Protein AF-A0AAF5Q6T8-F1 (afdb_monomer_lite)

Structure (mmCIF, N/CA/C/O backbone):
data_AF-A0AAF5Q6T8-F1
#
_entry.id   AF-A0AAF5Q6T8-F1
#
loop_
_atom_site.group_PDB
_atom_site.id
_atom_site.type_symbol
_atom_site.label_atom_id
_atom_site.label_alt_id
_atom_site.label_comp_id
_atom_site.label_asym_id
_atom_site.label_entity_id
_atom_site.label_seq_id
_atom_site.pdbx_PDB_ins_code
_atom_site.Cartn_x
_atom_site.Cartn_y
_atom_site.Cartn_z
_atom_site.occupancy
_atom_site.B_iso_or_equiv
_atom_site.auth_seq_i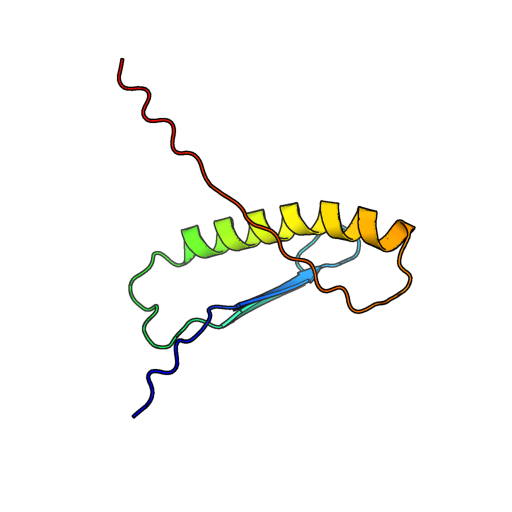d
_atom_site.auth_comp_id
_atom_site.auth_asym_id
_atom_site.auth_atom_id
_atom_site.pdbx_PDB_model_num
ATOM 1 N N . MET A 1 1 ? -8.645 -4.543 -33.741 1.00 43.66 1 MET A N 1
ATOM 2 C CA . MET A 1 1 ? -7.702 -4.912 -32.666 1.00 43.66 1 MET A CA 1
ATOM 3 C C . MET A 1 1 ? -7.796 -3.830 -31.600 1.00 43.66 1 MET A C 1
ATOM 5 O O . MET A 1 1 ? -7.245 -2.757 -31.798 1.00 43.66 1 MET A O 1
ATOM 9 N N . GLY A 1 2 ? -8.621 -4.023 -30.568 1.00 45.34 2 GLY A N 1
ATOM 10 C CA . GLY A 1 2 ? -8.768 -3.018 -29.511 1.00 45.34 2 GLY A CA 1
ATOM 11 C C . GLY A 1 2 ? -7.462 -2.912 -28.731 1.00 45.34 2 GLY A C 1
ATOM 12 O O . GLY A 1 2 ? -6.941 -3.935 -28.294 1.00 45.34 2 GLY A O 1
ATOM 13 N N . MET A 1 3 ? -6.914 -1.704 -28.592 1.00 48.03 3 MET A N 1
ATOM 14 C CA . MET A 1 3 ? -5.808 -1.470 -27.669 1.00 48.03 3 MET A CA 1
ATOM 15 C C . MET A 1 3 ? -6.284 -1.877 -26.278 1.00 48.03 3 MET A C 1
ATOM 17 O O . MET A 1 3 ? -7.191 -1.260 -25.724 1.00 48.03 3 MET A O 1
ATOM 21 N N . ILE A 1 4 ? -5.686 -2.925 -25.719 1.00 56.59 4 ILE A N 1
ATOM 22 C CA . ILE A 1 4 ? -5.787 -3.187 -24.291 1.00 56.59 4 ILE A CA 1
ATOM 23 C C . ILE A 1 4 ? -5.072 -1.998 -23.652 1.00 56.59 4 ILE A C 1
ATOM 25 O O . ILE A 1 4 ? -3.844 -1.935 -23.660 1.00 56.59 4 ILE A O 1
ATOM 29 N N . THR A 1 5 ? -5.817 -1.000 -23.179 1.00 57.91 5 THR A N 1
ATOM 30 C CA . THR A 1 5 ? -5.261 0.043 -22.315 1.00 57.91 5 THR A CA 1
ATOM 31 C C . THR A 1 5 ? -4.929 -0.646 -21.002 1.00 57.91 5 THR A C 1
ATOM 33 O O . THR A 1 5 ? -5.756 -0.698 -20.089 1.00 57.91 5 THR A O 1
ATOM 36 N N . GLY A 1 6 ? -3.774 -1.308 -20.959 1.00 65.94 6 GLY A N 1
ATOM 37 C CA . GLY A 1 6 ? -3.320 -1.988 -19.764 1.00 65.94 6 GLY A CA 1
ATOM 38 C C . GLY A 1 6 ? -3.258 -0.977 -18.624 1.00 65.94 6 GLY A C 1
ATOM 39 O O . GLY A 1 6 ? -2.857 0.170 -18.819 1.00 65.94 6 GLY A O 1
ATOM 40 N N . ARG A 1 7 ? -3.705 -1.389 -17.442 1.00 76.25 7 ARG A N 1
ATOM 41 C CA . ARG A 1 7 ? -3.454 -0.649 -16.208 1.00 76.25 7 ARG A CA 1
ATOM 42 C C . ARG A 1 7 ? -2.277 -1.308 -15.514 1.00 76.25 7 ARG A C 1
ATOM 44 O O . ARG A 1 7 ? -2.174 -2.532 -15.521 1.00 76.25 7 ARG A O 1
ATOM 51 N N . GLU A 1 8 ? -1.404 -0.492 -14.947 1.00 85.12 8 GLU A N 1
ATOM 52 C CA . GLU A 1 8 ? -0.355 -0.979 -14.060 1.00 85.12 8 GLU A CA 1
ATOM 53 C C . GLU A 1 8 ? -0.960 -1.203 -12.680 1.00 85.12 8 GLU A C 1
ATOM 55 O O . GLU A 1 8 ? -1.723 -0.364 -12.192 1.00 85.12 8 GLU A O 1
ATOM 60 N N . TYR A 1 9 ? -0.631 -2.334 -12.065 1.00 88.94 9 TYR A N 1
ATOM 61 C CA . TYR A 1 9 ? -1.047 -2.623 -10.699 1.00 88.94 9 TYR A CA 1
ATOM 62 C C . TYR A 1 9 ? 0.169 -2.889 -9.828 1.00 88.94 9 TYR A C 1
ATOM 64 O O . TYR A 1 9 ? 1.127 -3.537 -10.246 1.00 88.94 9 TYR A O 1
ATOM 72 N N . TYR A 1 10 ? 0.091 -2.409 -8.596 1.00 92.06 10 TYR A N 1
ATOM 73 C CA . TYR A 1 10 ? 1.029 -2.718 -7.534 1.00 92.06 10 TYR A CA 1
ATOM 74 C C . TYR A 1 10 ? 0.240 -3.356 -6.398 1.00 92.06 10 TYR A C 1
ATOM 76 O O . TYR A 1 10 ? -0.742 -2.781 -5.923 1.00 92.06 10 TYR A O 1
ATOM 84 N N . PHE A 1 11 ? 0.625 -4.569 -6.020 1.00 93.19 11 PHE A N 1
ATOM 85 C CA . PHE A 1 11 ? -0.035 -5.347 -4.984 1.00 93.19 11 PHE A CA 1
ATOM 86 C C . PHE A 1 11 ? 0.931 -5.594 -3.834 1.00 93.19 11 PHE A C 1
ATOM 88 O O . PHE A 1 11 ? 2.072 -6.004 -4.049 1.00 93.19 11 PHE A O 1
ATOM 95 N N . VAL A 1 12 ? 0.450 -5.373 -2.613 1.00 94.88 12 VAL A N 1
ATOM 96 C CA . VAL A 1 12 ? 1.218 -5.596 -1.391 1.00 94.88 12 VAL A CA 1
ATOM 97 C C . VAL A 1 12 ? 0.390 -6.338 -0.357 1.00 94.88 12 VAL A C 1
ATOM 99 O O . VAL A 1 12 ? -0.823 -6.151 -0.273 1.00 94.88 12 VAL A O 1
ATOM 102 N N . ILE A 1 13 ? 1.067 -7.151 0.450 1.00 95.06 13 ILE A N 1
ATOM 103 C CA . ILE A 1 13 ? 0.525 -7.670 1.706 1.00 95.06 13 ILE A CA 1
ATOM 104 C C . ILE A 1 13 ? 1.308 -7.011 2.830 1.00 95.06 13 ILE A C 1
ATOM 106 O O . ILE A 1 13 ? 2.542 -7.004 2.823 1.00 95.06 13 ILE A O 1
ATOM 110 N N . VAL A 1 14 ? 0.575 -6.448 3.783 1.00 94.06 14 VAL A N 1
ATOM 111 C CA . VAL A 1 14 ? 1.136 -5.718 4.916 1.00 94.06 14 VAL A CA 1
ATOM 112 C C . VAL A 1 14 ? 0.901 -6.532 6.180 1.00 94.06 14 VAL A C 1
ATOM 114 O O . VAL A 1 14 ? -0.214 -6.978 6.448 1.00 94.06 14 VAL A O 1
ATOM 117 N N . GLY A 1 15 ? 1.973 -6.787 6.925 1.00 92.81 15 GLY A N 1
ATOM 118 C CA . GLY A 1 15 ? 1.919 -7.440 8.227 1.00 92.81 15 GLY A CA 1
ATOM 119 C C . GLY A 1 15 ? 1.533 -6.468 9.342 1.00 92.81 15 GLY A C 1
ATOM 120 O O . GLY A 1 15 ? 1.509 -5.257 9.157 1.00 92.81 15 GLY A O 1
ATOM 121 N N . HIS A 1 16 ? 1.304 -7.002 10.542 1.00 88.88 16 HIS A N 1
ATOM 122 C CA . HIS A 1 16 ? 0.807 -6.238 11.695 1.00 88.88 16 HIS A CA 1
ATOM 123 C C . HIS A 1 16 ? 1.639 -5.006 12.086 1.00 88.88 16 HIS A C 1
ATOM 125 O O . HIS A 1 16 ? 1.095 -4.063 12.643 1.00 88.88 16 HIS A O 1
ATOM 131 N N . ASN A 1 17 ? 2.939 -4.994 11.783 1.00 87.88 17 ASN A N 1
ATOM 132 C CA . ASN A 1 17 ? 3.842 -3.893 12.134 1.00 87.88 17 ASN A CA 1
ATOM 133 C C . ASN A 1 17 ? 4.025 -2.881 10.986 1.00 87.88 17 ASN A C 1
ATOM 135 O O . ASN A 1 17 ? 5.041 -2.190 10.944 1.00 87.88 17 ASN A O 1
ATOM 139 N N . GLY A 1 18 ? 3.132 -2.870 9.992 1.00 84.50 18 GLY A N 1
ATOM 140 C CA . GLY A 1 18 ? 3.285 -2.053 8.781 1.00 84.50 18 GLY A CA 1
ATOM 141 C C . GLY A 1 18 ? 4.360 -2.564 7.812 1.00 84.50 18 GLY A C 1
ATOM 142 O O . GLY A 1 18 ? 4.625 -1.949 6.785 1.00 84.50 18 GLY A O 1
ATOM 143 N N . GLN A 1 19 ? 4.988 -3.708 8.104 1.00 90.06 19 GLN A N 1
ATOM 144 C CA . GLN A 1 19 ? 5.989 -4.302 7.224 1.00 90.06 19 GLN A CA 1
ATOM 145 C C . GLN A 1 19 ? 5.330 -4.873 5.966 1.00 90.06 19 GLN A C 1
ATOM 147 O O . GLN A 1 19 ? 4.397 -5.669 6.060 1.00 90.06 19 GLN A O 1
ATOM 152 N N . LEU A 1 20 ? 5.878 -4.555 4.792 1.00 90.81 20 LEU A N 1
ATOM 153 C CA . LEU A 1 20 ? 5.51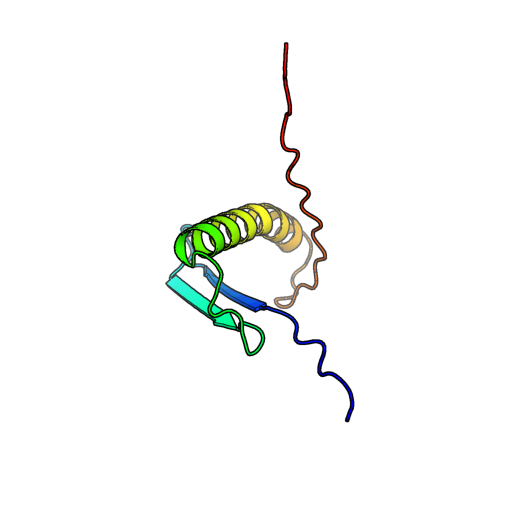4 -5.228 3.546 1.00 90.81 20 LEU A CA 1
ATOM 154 C C . LEU A 1 20 ? 6.067 -6.661 3.572 1.00 90.81 20 LEU A C 1
ATOM 156 O O . LEU A 1 20 ? 7.275 -6.870 3.465 1.00 90.81 20 LEU A O 1
ATOM 160 N N . THR A 1 21 ? 5.194 -7.649 3.761 1.00 94.38 21 THR A N 1
ATOM 161 C CA . THR A 1 21 ? 5.572 -9.074 3.780 1.00 94.38 21 THR A CA 1
ATOM 162 C C . THR A 1 21 ? 5.583 -9.677 2.379 1.00 94.38 21 THR A C 1
ATOM 164 O O . THR A 1 21 ? 6.242 -10.690 2.146 1.00 94.38 21 THR A O 1
ATOM 167 N N . PHE A 1 22 ? 4.881 -9.042 1.438 1.00 94.75 22 PHE A N 1
ATOM 168 C CA . PHE A 1 22 ? 4.841 -9.422 0.033 1.00 94.75 22 PHE A CA 1
ATOM 169 C C . PHE A 1 22 ? 4.638 -8.196 -0.859 1.00 94.75 22 PHE A C 1
ATOM 171 O O . PHE A 1 22 ? 3.861 -7.304 -0.519 1.00 94.75 22 PHE A O 1
ATOM 178 N N . GLU A 1 23 ? 5.293 -8.188 -2.019 1.00 93.38 23 GLU A N 1
ATOM 179 C CA . GLU A 1 23 ? 5.187 -7.144 -3.041 1.00 93.38 23 GLU A CA 1
ATOM 180 C C . GLU A 1 23 ? 5.137 -7.798 -4.430 1.00 93.38 23 GLU A C 1
ATOM 182 O O . GLU A 1 23 ? 5.908 -8.718 -4.717 1.00 93.38 23 GLU A O 1
ATOM 187 N N . MET A 1 24 ? 4.254 -7.318 -5.307 1.00 90.50 24 MET A N 1
ATOM 188 C CA . MET A 1 24 ? 4.165 -7.764 -6.697 1.00 90.50 24 MET A CA 1
ATOM 189 C C . MET A 1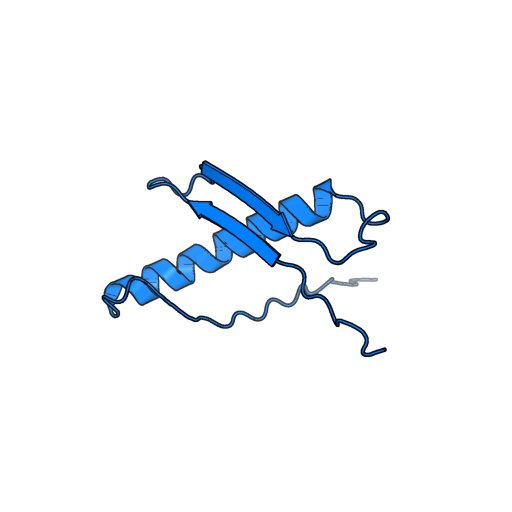 24 ? 3.740 -6.615 -7.613 1.00 90.50 24 MET A C 1
ATOM 191 O O . MET A 1 24 ? 2.794 -5.881 -7.326 1.00 90.50 24 MET A O 1
ATOM 195 N N . GLU A 1 25 ? 4.428 -6.485 -8.744 1.00 88.50 25 GLU A N 1
ATOM 196 C CA . GLU A 1 25 ? 4.118 -5.512 -9.790 1.00 88.50 25 GLU A CA 1
ATOM 197 C C . GLU A 1 25 ? 3.516 -6.212 -11.011 1.00 88.50 25 GLU A C 1
ATOM 199 O O . GLU A 1 25 ? 4.011 -7.244 -11.468 1.00 88.50 25 GLU A O 1
ATOM 204 N N . PHE A 1 26 ? 2.465 -5.616 -11.568 1.00 87.12 26 PHE A N 1
ATOM 205 C CA . PHE A 1 26 ? 1.822 -6.032 -12.810 1.00 87.12 26 PHE A CA 1
ATOM 206 C C . PHE A 1 26 ? 1.976 -4.905 -13.839 1.00 87.12 26 PHE A C 1
ATOM 208 O O . PHE A 1 26 ? 1.078 -4.067 -13.979 1.00 87.12 26 PHE A O 1
ATOM 215 N N . PRO A 1 27 ? 3.130 -4.823 -14.520 1.00 80.81 27 PRO A N 1
ATOM 216 C CA . PRO A 1 27 ? 3.374 -3.795 -15.519 1.00 80.81 27 PRO A CA 1
ATOM 217 C C . PRO A 1 27 ? 2.527 -4.028 -16.772 1.00 80.81 27 PRO A C 1
ATOM 219 O O . PRO A 1 27 ? 2.215 -5.164 -17.139 1.00 80.81 27 PRO A O 1
ATOM 222 N N . VAL A 1 28 ? 2.223 -2.949 -17.491 1.00 78.38 28 VAL A N 1
ATOM 223 C CA . VAL A 1 28 ? 1.713 -3.068 -18.861 1.00 78.38 28 VAL A CA 1
ATOM 224 C C . VAL A 1 28 ? 2.854 -3.558 -19.745 1.00 78.38 28 VAL A C 1
ATOM 226 O O . VAL A 1 28 ? 4.004 -3.131 -19.592 1.00 78.38 28 VAL A O 1
ATOM 229 N N . VAL A 1 29 ? 2.535 -4.491 -20.644 1.00 61.16 29 VAL A N 1
ATOM 230 C CA . VAL A 1 29 ? 3.458 -5.035 -21.646 1.00 61.16 29 VAL A CA 1
ATOM 231 C C . VAL A 1 29 ? 4.219 -3.855 -22.278 1.00 61.16 29 VAL A C 1
ATOM 233 O O . VAL A 1 29 ? 3.578 -2.938 -22.773 1.00 61.16 29 VAL A O 1
ATOM 236 N N . ASP A 1 30 ? 5.556 -3.854 -22.169 1.00 60.84 30 ASP A N 1
ATOM 237 C CA . ASP A 1 30 ? 6.515 -2.799 -22.588 1.00 60.84 30 ASP A CA 1
ATOM 238 C C . ASP A 1 30 ? 7.056 -1.795 -21.541 1.00 60.84 30 ASP A C 1
ATOM 240 O O . ASP A 1 30 ? 7.807 -0.883 -21.898 1.00 60.84 30 ASP A O 1
ATOM 244 N N . ALA A 1 31 ? 6.866 -2.008 -20.233 1.00 58.19 31 ALA A N 1
ATOM 245 C CA . ALA A 1 31 ? 7.489 -1.177 -19.178 1.00 58.19 31 ALA A CA 1
ATOM 246 C C . ALA A 1 31 ? 9.045 -1.222 -19.090 1.00 58.19 31 ALA A C 1
ATOM 248 O O . ALA A 1 31 ? 9.636 -0.628 -18.187 1.00 58.19 31 ALA A O 1
ATOM 249 N N . LYS A 1 32 ? 9.740 -1.866 -20.042 1.00 56.50 32 LYS A N 1
ATOM 250 C CA . LYS A 1 32 ? 11.194 -2.155 -20.041 1.00 56.50 32 LYS A CA 1
ATOM 251 C C . LYS A 1 32 ? 12.129 -0.929 -20.018 1.00 56.50 32 LYS A C 1
ATOM 253 O O . LYS A 1 32 ? 13.342 -1.109 -19.995 1.00 56.50 32 LYS A O 1
ATOM 258 N N . LYS A 1 33 ? 11.612 0.305 -20.055 1.00 58.62 33 LYS A N 1
ATOM 259 C CA . LYS A 1 33 ? 12.420 1.537 -20.171 1.00 58.62 33 LYS A CA 1
ATOM 260 C C . LYS A 1 33 ? 12.445 2.437 -18.933 1.00 58.62 33 LYS A C 1
ATOM 262 O O . LYS A 1 33 ? 13.137 3.451 -18.970 1.00 58.62 33 LYS A O 1
ATOM 267 N N . ARG A 1 34 ? 11.717 2.124 -17.854 1.00 61.53 34 ARG A N 1
ATOM 268 C CA . ARG A 1 34 ? 11.721 2.978 -16.652 1.00 61.53 34 ARG A CA 1
ATOM 269 C C . ARG A 1 34 ? 12.712 2.471 -15.595 1.00 61.53 34 ARG A C 1
ATOM 271 O O . ARG A 1 34 ? 12.842 1.259 -15.437 1.00 61.53 34 ARG A O 1
ATOM 278 N N . PRO A 1 35 ? 13.411 3.367 -14.868 1.00 64.69 35 PRO A N 1
ATOM 279 C CA . PRO A 1 35 ? 14.284 2.971 -13.767 1.00 64.69 35 PRO A CA 1
ATOM 280 C C . PRO A 1 35 ? 13.444 2.322 -12.660 1.00 64.69 35 PRO A C 1
ATOM 282 O O . PRO A 1 35 ? 12.745 3.000 -11.907 1.00 64.69 35 PRO A O 1
ATOM 285 N N . TYR A 1 36 ? 13.506 0.992 -12.600 1.00 67.56 36 TYR A N 1
ATOM 286 C CA . TYR A 1 36 ? 12.656 0.138 -11.766 1.00 67.56 36 TYR A CA 1
ATOM 287 C C . TYR A 1 36 ? 12.738 0.485 -10.267 1.00 67.56 36 TYR A C 1
ATOM 289 O O . TYR A 1 36 ? 11.732 0.462 -9.566 1.00 67.56 36 TYR A O 1
ATOM 297 N N . SER A 1 37 ? 13.912 0.902 -9.777 1.00 69.62 37 SER A N 1
ATOM 298 C CA . SER A 1 37 ? 14.120 1.259 -8.366 1.00 69.62 37 SER A CA 1
ATOM 299 C C . SER A 1 37 ? 13.283 2.459 -7.912 1.00 69.62 37 SER A C 1
ATOM 301 O O . SER A 1 37 ? 12.666 2.411 -6.852 1.00 69.62 37 SER A O 1
ATOM 303 N N . ASN A 1 38 ? 13.213 3.525 -8.713 1.00 73.44 38 ASN A N 1
ATOM 304 C CA . ASN A 1 38 ? 12.502 4.750 -8.331 1.00 73.44 38 ASN A CA 1
ATOM 305 C C . ASN A 1 38 ? 10.985 4.537 -8.307 1.00 73.44 38 ASN A C 1
ATOM 307 O O . ASN A 1 38 ? 10.300 5.079 -7.442 1.00 73.44 38 ASN A O 1
ATOM 311 N N . ILE A 1 39 ? 10.472 3.723 -9.234 1.00 81.31 39 ILE A N 1
ATOM 312 C CA . ILE A 1 39 ? 9.054 3.348 -9.273 1.00 81.31 39 ILE A CA 1
ATOM 313 C C . ILE A 1 39 ? 8.705 2.505 -8.056 1.00 81.31 39 ILE A C 1
ATOM 315 O O . ILE A 1 39 ? 7.707 2.791 -7.402 1.00 81.31 39 ILE A O 1
ATOM 319 N N . ARG A 1 40 ? 9.551 1.532 -7.697 1.00 84.62 40 ARG A N 1
ATOM 320 C CA . ARG A 1 40 ? 9.319 0.711 -6.510 1.00 84.62 40 ARG A CA 1
ATOM 321 C C . ARG A 1 40 ? 9.256 1.551 -5.233 1.00 84.62 40 ARG A C 1
ATOM 323 O O . ARG A 1 40 ? 8.313 1.404 -4.464 1.00 84.62 40 ARG A O 1
ATOM 330 N N . HIS A 1 41 ? 10.205 2.463 -5.014 1.00 87.38 41 HIS A N 1
ATOM 331 C CA . HIS A 1 41 ? 10.182 3.332 -3.829 1.00 87.38 41 HIS A CA 1
ATOM 332 C C . HIS A 1 41 ? 8.949 4.239 -3.791 1.00 87.38 41 HIS A C 1
ATOM 334 O O . HIS A 1 41 ? 8.354 4.423 -2.730 1.00 87.38 41 HIS A O 1
ATOM 340 N N . LEU A 1 42 ? 8.530 4.763 -4.945 1.00 88.50 42 LEU A N 1
ATOM 341 C CA . LEU A 1 42 ? 7.305 5.549 -5.043 1.00 88.50 42 LEU A CA 1
ATOM 342 C C . LEU A 1 42 ? 6.068 4.699 -4.725 1.00 88.50 42 LEU A C 1
ATOM 344 O O . LEU A 1 42 ? 5.232 5.117 -3.933 1.00 88.50 42 LEU A O 1
ATOM 348 N N . ASN A 1 43 ? 5.973 3.495 -5.285 1.00 90.12 43 ASN A N 1
ATOM 349 C CA . ASN A 1 43 ? 4.883 2.558 -5.023 1.00 90.12 43 ASN A CA 1
ATOM 350 C C . ASN A 1 43 ? 4.794 2.198 -3.533 1.00 90.12 43 ASN A C 1
ATOM 352 O O . ASN A 1 43 ? 3.704 2.190 -2.963 1.00 90.12 43 ASN A O 1
ATOM 356 N N . GLN A 1 44 ? 5.934 1.962 -2.879 1.00 90.94 44 GLN A N 1
ATOM 357 C CA . GLN A 1 44 ? 6.003 1.709 -1.438 1.00 90.94 44 GLN A CA 1
ATOM 358 C C . GLN A 1 44 ? 5.554 2.914 -0.610 1.00 90.94 44 GLN A C 1
ATOM 360 O O . GLN A 1 44 ? 4.806 2.736 0.352 1.00 90.94 44 GLN A O 1
ATOM 365 N N . PHE A 1 45 ? 5.977 4.121 -0.995 1.00 90.19 45 PHE A N 1
ATOM 366 C CA . PHE A 1 45 ? 5.557 5.365 -0.351 1.00 90.19 45 PHE A CA 1
ATOM 367 C C . PHE A 1 45 ? 4.042 5.573 -0.471 1.00 90.19 45 PHE A C 1
ATOM 369 O O . PHE A 1 45 ? 3.376 5.833 0.527 1.00 90.19 45 PHE A O 1
ATOM 376 N N . ILE A 1 46 ? 3.486 5.385 -1.673 1.00 90.38 46 ILE A N 1
ATOM 377 C CA . ILE A 1 46 ? 2.042 5.477 -1.929 1.00 90.38 46 ILE A CA 1
ATOM 378 C C . ILE A 1 46 ? 1.279 4.428 -1.112 1.00 90.38 46 ILE A C 1
ATOM 380 O O . ILE A 1 46 ? 0.267 4.760 -0.502 1.00 90.38 46 ILE A O 1
ATOM 384 N N . ALA A 1 47 ? 1.753 3.179 -1.081 1.00 91.25 47 ALA A N 1
ATOM 385 C CA . ALA A 1 47 ? 1.108 2.112 -0.320 1.00 91.25 47 ALA A CA 1
ATOM 386 C C . ALA A 1 47 ? 1.096 2.406 1.185 1.00 91.25 47 ALA A C 1
ATOM 388 O O . ALA A 1 47 ? 0.062 2.218 1.813 1.00 91.25 47 ALA A O 1
ATOM 389 N N . HIS A 1 48 ? 2.196 2.919 1.746 1.00 90.00 48 HIS A N 1
ATOM 390 C CA . HIS A 1 48 ? 2.235 3.332 3.152 1.00 90.00 48 HIS A CA 1
ATOM 391 C C . HIS A 1 48 ? 1.271 4.487 3.432 1.00 90.00 48 HIS A C 1
ATOM 393 O O . HIS A 1 48 ? 0.481 4.387 4.359 1.00 90.00 48 HIS A O 1
ATOM 399 N N . ALA A 1 49 ? 1.264 5.532 2.598 1.00 89.69 49 ALA A N 1
ATOM 400 C CA . ALA A 1 49 ? 0.334 6.652 2.763 1.00 89.69 49 ALA A CA 1
ATOM 401 C C . ALA A 1 49 ? -1.143 6.227 2.638 1.00 89.69 49 ALA A C 1
ATOM 403 O O . ALA A 1 49 ? -2.028 6.843 3.224 1.00 89.69 49 ALA A O 1
ATOM 404 N N . ALA A 1 50 ? -1.427 5.175 1.863 1.00 90.19 50 ALA A N 1
ATOM 405 C CA . ALA A 1 50 ? -2.767 4.616 1.761 1.00 90.19 50 ALA A CA 1
ATOM 406 C C . ALA A 1 50 ? -3.187 3.836 3.020 1.00 90.19 50 ALA A C 1
ATOM 408 O O . ALA A 1 50 ? -4.382 3.808 3.307 1.00 90.19 50 ALA A O 1
ATOM 409 N N . LEU A 1 51 ? -2.253 3.223 3.764 1.00 91.19 51 LEU A N 1
ATOM 410 C CA . LEU A 1 51 ? -2.572 2.467 4.984 1.00 91.19 51 LEU A CA 1
ATOM 411 C C . LEU A 1 51 ? -3.202 3.349 6.057 1.00 91.19 51 LEU A C 1
ATOM 413 O O . LEU A 1 51 ? -4.200 2.934 6.633 1.00 91.19 51 LEU A O 1
ATOM 417 N N . ASP A 1 52 ? -2.710 4.577 6.235 1.00 89.12 52 ASP A N 1
ATOM 418 C CA . ASP A 1 52 ? -3.275 5.526 7.205 1.00 89.12 52 ASP A CA 1
ATOM 419 C C . ASP A 1 52 ? -4.781 5.752 6.960 1.00 89.12 52 ASP A C 1
ATOM 421 O O . ASP A 1 52 ? -5.594 5.749 7.882 1.00 89.12 52 ASP A O 1
ATOM 425 N N . ILE A 1 53 ? -5.183 5.868 5.688 1.00 89.81 53 ILE A N 1
ATOM 426 C CA . ILE A 1 53 ? -6.593 6.033 5.301 1.00 89.81 53 ILE A CA 1
ATOM 427 C C . ILE A 1 53 ? -7.388 4.751 5.579 1.00 89.81 53 ILE A C 1
ATOM 429 O O . ILE A 1 53 ? -8.537 4.818 6.016 1.00 89.81 53 ILE A O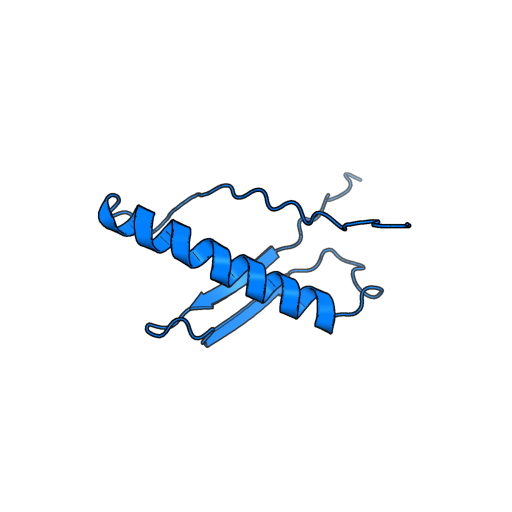 1
ATOM 433 N N . ILE A 1 54 ? -6.816 3.578 5.300 1.00 89.75 54 ILE A N 1
ATOM 434 C CA . ILE A 1 54 ? -7.488 2.296 5.547 1.00 89.75 54 ILE A CA 1
ATOM 435 C C . ILE A 1 54 ? -7.699 2.071 7.046 1.00 89.75 54 ILE A C 1
ATOM 437 O O . ILE A 1 54 ? -8.797 1.662 7.428 1.00 89.75 54 ILE A O 1
ATOM 441 N N . ASP A 1 55 ? -6.713 2.400 7.880 1.00 89.75 55 ASP A N 1
ATOM 442 C CA . ASP A 1 55 ? -6.804 2.282 9.336 1.00 89.75 55 ASP A CA 1
ATOM 443 C C . ASP A 1 55 ? -7.976 3.109 9.887 1.00 89.75 55 ASP A C 1
ATOM 445 O O . ASP A 1 55 ? -8.773 2.606 10.682 1.00 89.75 55 ASP A O 1
ATOM 449 N N . GLU A 1 56 ? -8.170 4.338 9.396 1.00 91.56 56 GLU A N 1
ATOM 450 C CA . GLU A 1 56 ? -9.335 5.159 9.751 1.00 91.56 56 GLU A CA 1
ATOM 451 C C . GLU A 1 56 ? -10.663 4.536 9.288 1.00 91.56 56 GLU A C 1
ATOM 453 O O . GLU A 1 56 ? -11.656 4.540 10.024 1.00 91.56 56 GLU A O 1
ATOM 458 N N . GLN A 1 57 ? -10.705 3.971 8.075 1.00 90.38 57 GLN A N 1
ATOM 459 C CA . GLN A 1 57 ? -11.913 3.327 7.547 1.00 90.38 57 GLN A CA 1
ATOM 460 C C . GLN A 1 57 ? -12.294 2.073 8.347 1.00 90.38 57 GLN A C 1
ATOM 462 O O . GLN A 1 57 ? -13.482 1.840 8.586 1.00 90.38 57 GLN A O 1
ATOM 467 N N . MET A 1 58 ? -11.315 1.293 8.811 1.00 90.38 58 MET A N 1
ATOM 468 C CA . MET A 1 58 ? -11.544 0.069 9.587 1.00 90.38 58 MET A CA 1
ATOM 469 C C . MET A 1 58 ? -12.211 0.326 10.944 1.00 90.38 58 MET A C 1
ATOM 471 O O . MET A 1 58 ? -12.900 -0.555 11.459 1.00 90.38 58 MET A O 1
ATOM 475 N N . LEU A 1 59 ? -12.072 1.531 11.510 1.00 92.00 59 LEU A N 1
ATOM 476 C CA . LEU A 1 59 ? -12.744 1.904 12.762 1.00 92.00 59 LEU A CA 1
ATOM 477 C C . LEU A 1 59 ? -14.271 1.970 12.625 1.00 92.00 59 LEU A C 1
ATOM 479 O O . LEU A 1 59 ? -14.986 1.825 13.616 1.00 92.00 59 LEU A O 1
ATOM 483 N N . THR A 1 60 ? -14.777 2.213 11.414 1.00 94.62 60 THR A N 1
ATOM 484 C CA . THR A 1 60 ? -16.210 2.451 11.165 1.00 94.62 60 THR A CA 1
ATOM 485 C C . THR A 1 60 ? -16.836 1.444 10.203 1.00 94.62 60 THR A C 1
ATOM 487 O O . THR A 1 60 ? -18.057 1.277 10.210 1.00 94.62 60 THR A O 1
ATOM 490 N N . ASN A 1 61 ? -16.026 0.742 9.405 1.00 92.44 61 ASN A N 1
ATOM 491 C CA . ASN A 1 61 ? -16.482 -0.227 8.419 1.00 92.44 61 ASN A CA 1
ATOM 492 C C . ASN A 1 61 ? -15.939 -1.642 8.717 1.00 92.44 61 ASN A C 1
ATOM 494 O O . ASN A 1 61 ? -14.736 -1.867 8.593 1.00 92.44 61 ASN A O 1
ATOM 498 N N . PRO A 1 62 ? -16.805 -2.626 9.038 1.00 91.94 62 PRO A N 1
ATOM 499 C CA . PRO A 1 62 ? -16.384 -4.001 9.312 1.00 91.94 62 PRO A CA 1
ATOM 500 C C . PRO A 1 62 ? -16.130 -4.845 8.046 1.00 91.94 62 PRO A C 1
ATOM 502 O O . PRO A 1 62 ? -15.799 -6.027 8.154 1.00 91.94 62 PRO A O 1
ATOM 505 N N . GLN A 1 63 ? -16.328 -4.303 6.838 1.00 93.44 63 GLN A N 1
ATOM 506 C CA . GLN A 1 63 ? -16.085 -5.042 5.599 1.00 93.44 63 GLN A CA 1
ATOM 507 C C . GLN A 1 63 ? -14.586 -5.224 5.346 1.00 93.44 63 GLN A C 1
ATOM 509 O O . GLN A 1 63 ? -13.827 -4.265 5.289 1.00 93.44 63 GLN A O 1
ATOM 514 N N . MET A 1 64 ? -14.175 -6.466 5.080 1.00 89.31 64 MET A N 1
ATOM 515 C CA . MET A 1 64 ? -12.784 -6.781 4.725 1.00 89.31 64 MET A CA 1
ATOM 516 C C . MET A 1 64 ? -12.377 -6.268 3.336 1.00 89.31 64 MET A C 1
ATOM 518 O O . MET A 1 64 ? -11.193 -6.118 3.054 1.00 89.31 64 MET A O 1
ATOM 522 N N . TYR A 1 65 ? -13.346 -6.028 2.448 1.00 92.19 65 TYR A N 1
ATOM 523 C CA . TYR A 1 65 ? -13.099 -5.457 1.128 1.00 92.19 65 TYR A CA 1
ATOM 524 C C . TYR A 1 65 ? -13.477 -3.978 1.121 1.00 92.19 65 TYR A C 1
ATOM 526 O O . TYR A 1 65 ? -14.656 -3.634 1.211 1.00 92.19 65 TYR A O 1
ATOM 534 N N . LEU A 1 66 ? -12.472 -3.120 0.957 1.00 89.69 66 LEU A N 1
ATOM 535 C CA . LEU A 1 66 ? -12.635 -1.677 0.850 1.00 89.69 66 LEU A CA 1
ATOM 536 C C . LEU A 1 66 ? -12.219 -1.216 -0.545 1.00 89.69 66 LEU A C 1
ATOM 538 O O . LEU A 1 66 ? -11.140 -1.550 -1.037 1.00 89.69 66 LEU A O 1
ATOM 542 N N . LYS A 1 67 ? -13.075 -0.417 -1.185 1.00 90.44 67 LYS A N 1
ATOM 543 C CA . LYS A 1 67 ? -12.768 0.234 -2.460 1.00 90.44 67 LYS A CA 1
ATOM 544 C C . LYS A 1 67 ? -12.606 1.731 -2.224 1.00 90.44 67 LYS A C 1
ATOM 546 O O . LYS A 1 67 ? -13.595 2.450 -2.128 1.00 90.44 67 LYS A O 1
ATOM 551 N N . VAL A 1 68 ? -11.358 2.187 -2.168 1.00 86.00 68 VAL A N 1
ATOM 552 C CA . VAL A 1 68 ? -10.997 3.592 -1.934 1.00 86.00 68 VAL A CA 1
ATOM 553 C C . VAL A 1 68 ? -10.304 4.156 -3.173 1.00 86.00 68 VAL A C 1
ATOM 555 O O . VAL A 1 68 ? -9.552 3.451 -3.846 1.00 86.00 68 VAL A O 1
ATOM 558 N N . TYR A 1 69 ? -10.581 5.419 -3.502 1.00 85.56 69 TYR A N 1
ATOM 559 C CA . TYR A 1 69 ? -9.938 6.125 -4.609 1.00 85.56 69 TYR A CA 1
ATOM 560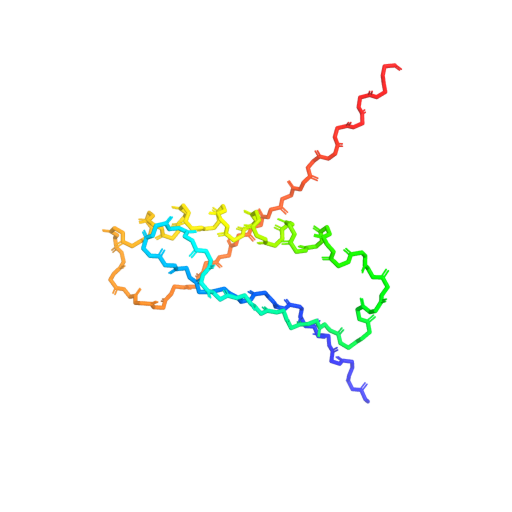 C C . TYR A 1 69 ? -9.062 7.247 -4.051 1.00 85.56 69 TYR A C 1
ATOM 562 O O . TYR A 1 69 ? -9.577 8.200 -3.474 1.00 85.56 69 TYR A O 1
ATOM 570 N N . ILE A 1 70 ? -7.745 7.128 -4.221 1.00 84.00 70 ILE A N 1
ATOM 571 C CA . ILE A 1 70 ? -6.764 8.114 -3.754 1.00 84.00 70 ILE A CA 1
ATOM 572 C C . ILE A 1 70 ? -6.121 8.760 -4.981 1.00 84.00 70 ILE A C 1
ATOM 574 O O . ILE A 1 70 ? -5.640 8.064 -5.876 1.00 84.00 70 ILE A O 1
ATOM 578 N N . ASN A 1 71 ? -6.115 10.093 -5.032 1.00 85.00 71 ASN A N 1
ATOM 579 C CA . ASN A 1 71 ? -5.382 10.858 -6.037 1.00 85.00 71 ASN A CA 1
ATOM 580 C C . ASN A 1 71 ? -4.199 11.556 -5.360 1.00 85.00 71 ASN A C 1
ATOM 582 O O . ASN A 1 71 ? -4.394 12.403 -4.493 1.00 85.00 71 ASN A O 1
ATOM 586 N N . LEU A 1 72 ? -2.982 11.183 -5.754 1.00 78.44 72 LEU A N 1
ATOM 587 C CA . LEU A 1 72 ? -1.744 11.772 -5.253 1.00 78.44 72 LEU A CA 1
ATOM 588 C C . LEU A 1 72 ? -1.109 12.610 -6.361 1.00 78.44 72 LEU A C 1
ATOM 590 O O . LEU A 1 72 ? -0.807 12.104 -7.440 1.00 78.44 72 LEU A O 1
ATOM 594 N N . SER A 1 73 ? -0.895 13.893 -6.077 1.00 79.00 73 SER A N 1
ATOM 595 C CA . SER A 1 73 ? -0.202 14.827 -6.965 1.00 79.00 73 SER A CA 1
ATOM 596 C C . SER A 1 73 ? 1.132 15.224 -6.337 1.00 79.00 73 SER A C 1
ATOM 598 O O . SER A 1 73 ? 1.160 15.797 -5.251 1.00 79.00 73 SER A O 1
ATOM 600 N N . VAL A 1 74 ? 2.244 14.926 -7.014 1.00 69.00 74 VAL A N 1
ATOM 601 C CA . VAL A 1 74 ? 3.578 15.374 -6.588 1.00 69.00 74 VAL A CA 1
ATOM 602 C C . VAL A 1 74 ? 3.829 16.766 -7.164 1.00 69.00 74 VAL A C 1
ATOM 604 O O . VAL A 1 74 ? 3.915 16.933 -8.380 1.00 69.00 74 VAL A O 1
ATOM 607 N N . ILE A 1 75 ? 3.949 17.771 -6.297 1.00 76.62 75 ILE A N 1
ATOM 608 C CA . ILE A 1 75 ? 4.248 19.148 -6.701 1.00 76.62 75 ILE A CA 1
ATOM 609 C C . ILE A 1 75 ? 5.771 19.315 -6.727 1.00 76.62 75 ILE A C 1
ATOM 611 O O . ILE A 1 75 ? 6.418 19.363 -5.684 1.00 76.62 75 ILE A O 1
ATOM 615 N N . SER A 1 76 ? 6.355 19.405 -7.924 1.00 62.47 76 SER A N 1
ATOM 616 C CA . SER A 1 76 ? 7.766 19.772 -8.081 1.00 62.47 76 SER A CA 1
ATOM 617 C C . SER A 1 76 ? 7.909 21.288 -7.959 1.00 62.47 76 SER A C 1
ATOM 619 O O . SER A 1 76 ? 7.493 22.031 -8.849 1.00 62.47 76 SER A O 1
ATOM 621 N N . GLY A 1 77 ? 8.494 21.758 -6.858 1.00 64.19 77 GLY A N 1
ATOM 622 C CA . GLY A 1 77 ? 8.790 23.174 -6.653 1.00 64.19 77 GLY A CA 1
ATOM 623 C C . GLY A 1 77 ? 9.930 23.640 -7.557 1.00 64.19 77 GLY A C 1
ATOM 624 O O . GLY A 1 77 ? 11.097 23.464 -7.222 1.00 64.19 77 GLY A O 1
ATOM 625 N N . ASN A 1 78 ? 9.614 24.273 -8.687 1.00 61.34 78 ASN A N 1
ATOM 626 C CA . ASN A 1 78 ? 10.595 25.046 -9.449 1.00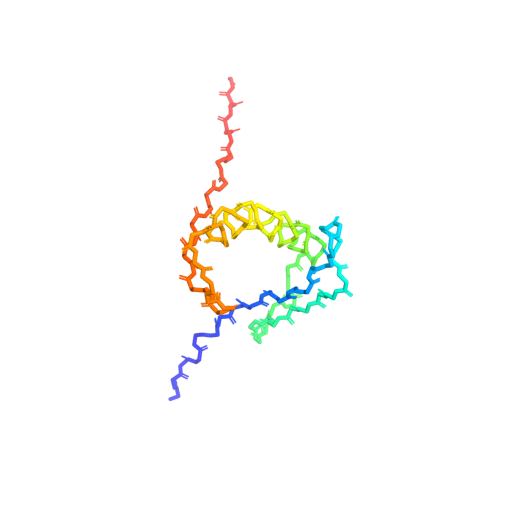 61.34 78 ASN A CA 1
ATOM 627 C C . ASN A 1 78 ? 10.778 26.423 -8.796 1.00 61.34 78 ASN A C 1
ATOM 629 O O . ASN A 1 78 ? 10.328 27.432 -9.331 1.00 61.34 78 ASN A O 1
ATOM 633 N N . ASN A 1 79 ? 11.461 26.478 -7.652 1.00 57.47 79 ASN A N 1
ATOM 634 C CA . ASN A 1 79 ? 11.994 27.742 -7.148 1.00 57.47 79 ASN A CA 1
ATOM 635 C C . ASN A 1 79 ? 13.290 28.059 -7.904 1.00 57.47 79 ASN A C 1
ATOM 637 O O . ASN A 1 79 ? 14.390 27.837 -7.402 1.00 57.47 79 ASN A O 1
ATOM 641 N N . LYS A 1 80 ? 13.156 28.552 -9.140 1.00 52.28 80 LYS A N 1
ATOM 642 C CA . LYS A 1 80 ? 14.197 29.402 -9.722 1.00 52.28 80 LYS A CA 1
ATOM 643 C C . LYS A 1 80 ? 14.010 30.796 -9.122 1.00 52.28 80 LYS A C 1
ATOM 645 O O . LYS A 1 80 ? 13.042 31.468 -9.466 1.00 52.28 80 LYS A O 1
ATOM 650 N N . LEU A 1 81 ? 14.893 31.152 -8.188 1.00 47.56 81 LEU A N 1
ATOM 651 C CA . LEU A 1 81 ? 15.200 32.549 -7.869 1.00 47.56 81 LEU A CA 1
ATOM 652 C C . LEU A 1 81 ? 15.846 33.219 -9.088 1.00 47.56 81 LEU A C 1
ATOM 654 O O . LEU A 1 81 ? 16.589 32.509 -9.810 1.00 47.56 81 LEU A O 1
#

InterPro domains:
  IPR006722 Trafficking protein particle complex subunit 2 [PF04628] (13-68)
  IPR006722 Trafficking protein particle complex subunit 2 [PTHR12403] (8-69)
  IPR011012 Longin-like domain superfamily [SSF64356] (8-71)

Foldseek 3Di:
DDPPPDDKDWDFDADPVRDGPDIDIDDDPPPVPDPPVVVVVVSSVVVSVVVVVVVVVVVPDVDPDDDDDDDDDDDDDPPPD

Secondary structure (DSSP, 8-state):
-----PPPEEEEEE-TTS-EEEEEEE--TT-TTS-HHHHHHHHHHHHHHHHHHHHHHHTT---S-----------------

Sequence (81 aa):
MGMITGREYYFVIVGHNGQLTFEMEFPVVDAKKRPYSNIRHLNQFIAHAALDIIDEQMLTNPQMYLKVYINLSVISGNNKL

Radius of gyration: 16.21 Å; chains: 1; bounding box: 32×42×45 Å

pLDDT: mean 80.41, std 14.45, range [43.66, 95.06]

Organism: Wuchereria bancrofti (NCBI:txid6293)